Protein AF-A0A1V5RBS1-F1 (afdb_monomer_lite)

Sequence (62 aa):
MWTEYIADYRHVEYMAFPRLAALAESVWTPAERKDYGDFRGRLSTHLERLAILDVNYRKPTD

Radius of gyration: 12.88 Å; chains: 1; bounding box: 27×22×32 Å

pLDDT: mean 96.58, std 4.46, range [66.5, 98.56]

Foldseek 3Di:
DDCPPPDDDLSVLQVCPPVVVVVVCVVPPDPVPDDPVVVVVVSVVVVVVCVVVVRNYHDDDD

Structure (mmCIF, N/CA/C/O backbone):
data_AF-A0A1V5RBS1-F1
#
_entry.id   AF-A0A1V5RBS1-F1
#
loop_
_atom_site.group_PDB
_atom_site.id
_atom_site.type_symbol
_atom_site.label_atom_id
_atom_site.label_alt_id
_atom_site.label_comp_id
_atom_site.label_a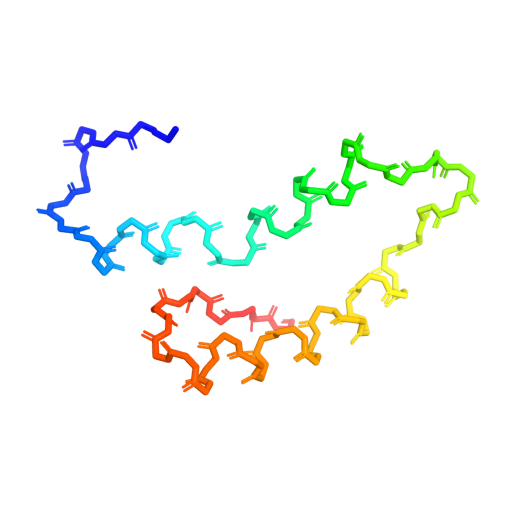sym_id
_atom_site.label_entity_id
_atom_site.label_seq_id
_atom_site.pdbx_PDB_ins_code
_atom_site.Cartn_x
_atom_site.Cartn_y
_atom_site.Cartn_z
_atom_site.occupancy
_atom_site.B_iso_or_equiv
_atom_site.auth_seq_id
_atom_site.auth_comp_id
_atom_site.auth_asym_id
_atom_site.auth_atom_id
_atom_site.pdbx_PDB_model_num
ATOM 1 N N . MET A 1 1 ? 5.518 10.480 -4.144 1.00 91.25 1 MET A N 1
ATOM 2 C CA . MET A 1 1 ? 6.441 9.350 -4.360 1.00 91.25 1 MET A CA 1
ATOM 3 C C . MET A 1 1 ? 7.654 9.929 -5.057 1.00 91.25 1 MET A C 1
ATOM 5 O O . MET A 1 1 ? 7.466 10.540 -6.095 1.00 91.25 1 MET A O 1
ATOM 9 N N . TRP A 1 2 ? 8.832 9.840 -4.450 1.00 96.75 2 TRP A N 1
ATOM 10 C CA . TRP A 1 2 ? 10.091 10.249 -5.078 1.00 96.75 2 TRP A CA 1
ATOM 11 C C . TRP A 1 2 ? 10.557 9.131 -6.017 1.00 96.75 2 TRP A C 1
ATOM 13 O O . TRP A 1 2 ? 10.404 7.961 -5.662 1.00 96.75 2 TRP A O 1
ATOM 23 N N . THR A 1 3 ? 11.026 9.471 -7.217 1.00 97.38 3 THR A N 1
ATOM 24 C CA . THR A 1 3 ? 11.263 8.511 -8.313 1.00 97.38 3 THR A CA 1
ATOM 25 C C . THR A 1 3 ? 12.695 8.520 -8.839 1.00 97.38 3 THR A C 1
ATOM 27 O O . THR A 1 3 ? 12.963 7.867 -9.839 1.00 97.38 3 THR A O 1
ATOM 30 N N . GLU A 1 4 ? 13.632 9.199 -8.172 1.00 98.12 4 GLU A N 1
ATOM 31 C CA . GLU A 1 4 ? 15.036 9.312 -8.598 1.00 98.12 4 GLU A CA 1
ATOM 32 C C . GLU A 1 4 ? 15.697 7.944 -8.853 1.00 98.12 4 GLU A C 1
ATOM 34 O O . GLU A 1 4 ? 16.558 7.833 -9.720 1.00 98.12 4 GLU A O 1
ATOM 39 N N . TYR A 1 5 ? 15.260 6.899 -8.139 1.00 97.06 5 TYR A N 1
ATOM 40 C CA . TYR A 1 5 ? 15.753 5.519 -8.269 1.00 97.06 5 TYR A CA 1
ATOM 41 C C . TYR A 1 5 ? 14.670 4.516 -8.701 1.00 97.06 5 TYR A C 1
ATOM 43 O O . TYR A 1 5 ? 14.827 3.310 -8.509 1.00 97.06 5 TYR A O 1
ATOM 51 N N . ILE A 1 6 ? 13.554 4.992 -9.261 1.00 97.56 6 ILE A N 1
ATOM 52 C CA . ILE A 1 6 ? 12.429 4.147 -9.676 1.00 97.56 6 ILE A CA 1
ATOM 53 C C . ILE A 1 6 ? 12.333 4.164 -11.203 1.00 97.56 6 ILE A C 1
ATOM 55 O O . ILE A 1 6 ? 11.844 5.122 -11.793 1.00 97.56 6 ILE A O 1
ATOM 59 N N . ALA A 1 7 ? 12.836 3.100 -11.831 1.00 96.25 7 ALA A N 1
ATOM 60 C CA . ALA A 1 7 ? 13.030 3.026 -13.279 1.00 96.25 7 ALA A CA 1
ATOM 61 C C . ALA A 1 7 ? 11.740 2.811 -14.094 1.00 96.25 7 ALA A C 1
ATOM 63 O O . ALA A 1 7 ? 11.689 3.195 -15.260 1.00 96.25 7 ALA A O 1
ATOM 64 N N . ASP A 1 8 ? 10.711 2.197 -13.508 1.00 97.56 8 ASP A N 1
ATOM 65 C CA . ASP A 1 8 ? 9.477 1.845 -14.210 1.00 97.56 8 ASP A CA 1
ATOM 66 C C . ASP A 1 8 ? 8.261 1.787 -13.270 1.00 97.56 8 ASP A C 1
ATOM 68 O O . ASP A 1 8 ? 8.375 1.875 -12.043 1.00 97.56 8 ASP A O 1
ATOM 72 N N . TYR A 1 9 ? 7.074 1.629 -13.861 1.00 96.81 9 TYR A N 1
ATOM 73 C CA . TYR A 1 9 ? 5.811 1.568 -13.126 1.00 96.81 9 TYR A CA 1
ATOM 74 C C . TYR A 1 9 ? 5.698 0.353 -12.198 1.00 96.81 9 TYR A C 1
ATOM 76 O O . TYR A 1 9 ? 5.139 0.491 -11.110 1.00 96.81 9 TYR A O 1
ATOM 84 N N . ARG A 1 10 ? 6.268 -0.809 -12.551 1.00 97.88 10 ARG A N 1
ATOM 85 C CA . ARG A 1 10 ? 6.229 -1.985 -11.665 1.00 97.88 10 ARG A CA 1
ATOM 86 C C . ARG A 1 10 ? 7.085 -1.752 -10.422 1.00 97.88 10 ARG A C 1
ATOM 88 O O . ARG A 1 10 ? 6.730 -2.207 -9.336 1.00 97.88 10 ARG A O 1
ATOM 95 N N . HIS A 1 11 ? 8.185 -1.015 -10.544 1.00 98.12 11 HIS A N 1
ATOM 96 C CA . HIS A 1 11 ? 8.991 -0.598 -9.404 1.00 98.12 11 HIS A CA 1
ATOM 97 C C . HIS A 1 11 ? 8.255 0.458 -8.554 1.00 98.12 11 HIS A C 1
ATOM 99 O O . HIS A 1 11 ? 8.314 0.392 -7.324 1.00 98.12 11 HIS A O 1
ATOM 105 N N . VAL A 1 12 ? 7.482 1.374 -9.160 1.00 98.12 12 VAL A N 1
ATOM 106 C CA . VAL A 1 12 ? 6.602 2.292 -8.403 1.00 98.12 12 VAL A CA 1
ATOM 107 C C . VAL A 1 12 ? 5.607 1.505 -7.548 1.00 98.12 12 VAL A C 1
ATOM 109 O O . VAL A 1 12 ? 5.486 1.785 -6.356 1.00 98.12 12 VAL A O 1
ATOM 112 N N . GLU A 1 13 ? 4.920 0.518 -8.125 1.00 98.31 13 GLU A N 1
ATOM 113 C CA . GLU A 1 13 ? 3.956 -0.328 -7.408 1.00 98.31 13 GLU A CA 1
ATOM 114 C C . GLU A 1 13 ? 4.594 -1.032 -6.208 1.00 98.31 13 GLU A C 1
ATOM 116 O O . GLU A 1 13 ? 4.032 -1.007 -5.109 1.00 98.31 13 GLU A O 1
ATOM 121 N N . TYR A 1 14 ? 5.804 -1.563 -6.393 1.00 98.06 14 TYR A N 1
ATOM 122 C CA . TYR A 1 14 ? 6.556 -2.257 -5.347 1.00 98.06 14 TYR A CA 1
ATOM 123 C C . TYR A 1 14 ? 6.930 -1.346 -4.185 1.00 98.06 14 TYR A C 1
ATOM 125 O O . TYR A 1 14 ? 6.873 -1.743 -3.020 1.00 98.06 14 TYR A O 1
ATOM 133 N N . MET A 1 15 ? 7.280 -0.098 -4.490 1.00 98.06 15 MET A N 1
ATOM 134 C CA . MET A 1 15 ? 7.626 0.900 -3.482 1.00 98.06 15 MET A CA 1
ATOM 135 C C . MET A 1 15 ? 6.387 1.516 -2.817 1.00 98.06 15 MET A C 1
ATOM 137 O O . MET A 1 15 ? 6.454 1.951 -1.662 1.00 98.06 15 MET A O 1
ATOM 141 N N . ALA A 1 16 ? 5.257 1.571 -3.526 1.00 98.00 16 ALA A N 1
ATOM 142 C CA . ALA A 1 16 ? 4.019 2.173 -3.048 1.00 98.00 16 ALA A CA 1
ATOM 143 C C . ALA A 1 16 ? 3.186 1.212 -2.191 1.00 98.00 16 ALA A C 1
ATOM 145 O O . ALA A 1 16 ? 2.687 1.615 -1.139 1.00 98.00 16 ALA A O 1
ATOM 146 N N . PHE A 1 17 ? 3.041 -0.049 -2.592 1.00 98.19 17 PHE A N 1
ATOM 147 C CA . PHE A 1 17 ? 2.184 -1.016 -1.910 1.00 98.19 17 PHE A CA 1
ATOM 148 C C . PHE A 1 17 ? 3.003 -2.033 -1.107 1.00 98.19 17 PHE A C 1
ATOM 150 O O . PHE A 1 17 ? 4.024 -2.522 -1.590 1.00 98.19 17 PHE A O 1
ATOM 157 N N . PRO A 1 18 ? 2.573 -2.377 0.125 1.00 97.56 18 PRO A N 1
ATOM 158 C CA . PRO A 1 18 ? 1.269 -2.086 0.744 1.00 97.56 18 PRO A CA 1
ATOM 159 C C . PRO A 1 18 ? 1.193 -0.785 1.556 1.00 97.56 18 PRO A C 1
ATOM 161 O O . PRO A 1 18 ? 0.122 -0.428 2.041 1.00 97.56 18 PRO A O 1
ATOM 164 N N . ARG A 1 19 ? 2.302 -0.061 1.736 1.00 97.38 19 ARG A N 1
ATOM 165 C CA . ARG A 1 19 ? 2.359 1.116 2.626 1.00 97.38 19 ARG A CA 1
ATOM 166 C C . ARG A 1 19 ? 1.367 2.228 2.262 1.00 97.38 19 ARG A C 1
ATOM 168 O O . ARG A 1 19 ? 0.926 2.951 3.149 1.00 97.38 19 ARG A O 1
ATOM 175 N N . LEU A 1 20 ? 0.969 2.341 0.995 1.00 98.12 20 LEU A N 1
ATOM 176 C CA . LEU A 1 20 ? -0.069 3.275 0.564 1.00 98.12 20 LEU A CA 1
ATOM 177 C C . LEU A 1 20 ? -1.434 2.968 1.204 1.00 98.12 20 LEU A C 1
ATOM 179 O O . LEU A 1 20 ? -2.152 3.901 1.550 1.00 98.12 20 LEU A O 1
ATOM 183 N N . ALA A 1 21 ? -1.764 1.694 1.446 1.00 97.88 21 ALA A N 1
ATOM 184 C CA . ALA A 1 21 ? -2.981 1.316 2.168 1.00 97.88 21 ALA A CA 1
ATOM 185 C C . ALA A 1 21 ? -2.927 1.764 3.641 1.00 97.88 21 ALA A C 1
ATOM 187 O O . ALA A 1 21 ? -3.905 2.292 4.164 1.00 97.88 21 ALA A O 1
ATOM 188 N N . ALA A 1 22 ? -1.764 1.635 4.289 1.00 97.44 22 ALA A N 1
ATOM 189 C CA . ALA A 1 22 ? -1.557 2.134 5.652 1.00 97.44 22 ALA A CA 1
ATOM 190 C C . ALA A 1 22 ? -1.631 3.670 5.725 1.00 97.44 22 ALA A C 1
ATOM 192 O O . ALA A 1 22 ? -2.178 4.228 6.679 1.00 97.44 22 ALA A O 1
ATOM 193 N N . LEU A 1 23 ? -1.112 4.365 4.706 1.00 98.19 23 LEU A N 1
ATOM 194 C CA . LEU A 1 23 ? -1.238 5.816 4.586 1.00 98.19 23 LEU A CA 1
ATOM 195 C C . LEU A 1 23 ? -2.705 6.233 4.435 1.00 98.19 23 LEU A C 1
ATOM 197 O O . LEU A 1 23 ? -3.144 7.134 5.144 1.00 98.19 23 LEU A O 1
ATOM 201 N N . ALA A 1 24 ? -3.459 5.560 3.561 1.00 98.19 24 ALA A N 1
ATOM 202 C CA . ALA A 1 24 ? -4.881 5.820 3.349 1.00 98.19 24 ALA A CA 1
ATOM 203 C C . ALA A 1 24 ? -5.692 5.639 4.645 1.00 98.19 24 ALA A C 1
ATOM 205 O O . ALA A 1 24 ? -6.461 6.524 5.012 1.00 98.19 24 ALA A O 1
ATOM 206 N N . GLU A 1 25 ? -5.455 4.557 5.392 1.00 98.06 25 GLU A N 1
ATOM 207 C CA . GLU A 1 25 ? -6.056 4.360 6.719 1.00 98.06 25 GLU A CA 1
ATOM 208 C C . GLU A 1 25 ? -5.676 5.485 7.690 1.00 98.06 25 GLU A C 1
ATOM 210 O O . GLU A 1 25 ? -6.515 6.006 8.427 1.00 98.06 25 GLU A O 1
ATOM 215 N N . SER A 1 26 ? -4.409 5.897 7.678 1.00 97.31 26 SER A N 1
ATOM 216 C CA . SER A 1 26 ? -3.910 6.924 8.590 1.00 97.31 26 SER A CA 1
ATOM 217 C C . SER A 1 26 ? -4.592 8.276 8.389 1.00 97.31 26 SER A C 1
ATOM 219 O O . SER A 1 26 ? -4.801 8.982 9.377 1.00 97.31 26 SER A O 1
ATOM 221 N N . VAL A 1 27 ? -4.944 8.624 7.150 1.00 98.06 27 VAL A N 1
ATOM 222 C CA . VAL A 1 27 ? -5.569 9.915 6.822 1.00 98.06 27 VAL A CA 1
ATOM 223 C C . VAL A 1 27 ? -7.098 9.874 6.799 1.00 98.06 27 VAL A C 1
ATOM 225 O O . VAL A 1 27 ? -7.719 10.928 6.875 1.00 98.06 27 VAL A O 1
ATOM 228 N N . TRP A 1 28 ? -7.708 8.690 6.700 1.00 98.00 28 TRP A N 1
ATOM 229 C CA . TRP A 1 28 ? -9.164 8.538 6.618 1.00 98.00 28 TRP A CA 1
ATOM 230 C C . TRP A 1 28 ? -9.810 8.133 7.948 1.00 98.00 28 TRP A C 1
ATOM 232 O O . TRP A 1 28 ? -10.884 8.619 8.300 1.00 98.00 28 TRP A O 1
ATOM 242 N N . THR A 1 29 ? -9.178 7.226 8.694 1.00 97.38 29 THR A N 1
ATOM 243 C CA . THR A 1 29 ? -9.779 6.613 9.884 1.00 97.38 29 THR A CA 1
ATOM 244 C C . THR A 1 29 ? -9.520 7.478 11.128 1.00 97.38 29 THR A C 1
ATOM 246 O O . THR A 1 29 ? -8.375 7.882 11.351 1.00 97.38 29 THR A O 1
ATOM 249 N N . PRO A 1 30 ? -10.534 7.754 11.974 1.00 97.81 30 PRO A N 1
ATOM 250 C CA . PRO A 1 30 ? -10.337 8.413 13.270 1.00 97.81 30 PRO A CA 1
ATOM 251 C C . PRO A 1 30 ? -9.392 7.626 14.183 1.00 97.81 30 PRO A C 1
ATOM 253 O O . PRO A 1 30 ? -9.355 6.396 14.124 1.00 97.81 30 PRO A O 1
ATOM 256 N N . ALA A 1 31 ? -8.634 8.318 15.036 1.00 96.44 31 ALA A N 1
ATOM 257 C CA . ALA A 1 31 ? -7.590 7.701 15.858 1.00 96.44 31 ALA A CA 1
ATOM 258 C C . ALA A 1 31 ? -8.133 6.614 16.799 1.00 96.44 31 ALA A C 1
ATOM 260 O O . ALA A 1 31 ? -7.509 5.570 16.951 1.00 96.44 31 ALA A O 1
ATOM 261 N N . GLU A 1 32 ? -9.329 6.815 17.349 1.00 97.31 32 GLU A N 1
ATOM 262 C CA . GLU A 1 32 ? -10.000 5.909 18.289 1.00 97.31 32 GLU A CA 1
ATOM 263 C C . GLU A 1 32 ? -10.413 4.582 17.639 1.00 97.31 32 GLU A C 1
ATOM 265 O O . GLU A 1 32 ? -10.736 3.620 18.330 1.00 97.31 32 GLU A O 1
ATOM 270 N N . ARG A 1 33 ? -10.434 4.533 16.303 1.00 96.75 33 ARG A N 1
ATOM 271 C CA . ARG A 1 33 ? -10.811 3.356 15.513 1.00 96.75 33 ARG A CA 1
ATOM 272 C C . ARG A 1 33 ? -9.612 2.680 14.851 1.00 96.75 33 ARG A C 1
ATOM 274 O O . ARG A 1 33 ? -9.810 1.719 14.113 1.00 96.75 33 ARG A O 1
ATOM 281 N N . LYS A 1 34 ? -8.391 3.183 15.061 1.00 96.69 34 LYS A N 1
ATOM 282 C CA . LYS A 1 34 ? -7.175 2.575 14.514 1.00 96.69 34 LYS A CA 1
ATOM 283 C C . LYS A 1 34 ? -6.706 1.459 15.434 1.00 96.69 34 LYS A C 1
ATOM 285 O O . LYS A 1 34 ? -6.261 1.716 16.546 1.00 96.69 34 LYS A O 1
ATOM 290 N N . ASP A 1 35 ? -6.742 0.239 14.920 1.00 97.88 35 ASP A N 1
ATOM 291 C CA . ASP A 1 35 ? -6.145 -0.929 15.554 1.00 97.88 35 ASP A CA 1
ATOM 292 C C . ASP A 1 35 ? -5.219 -1.630 14.555 1.00 97.88 35 ASP A C 1
ATOM 294 O O . ASP A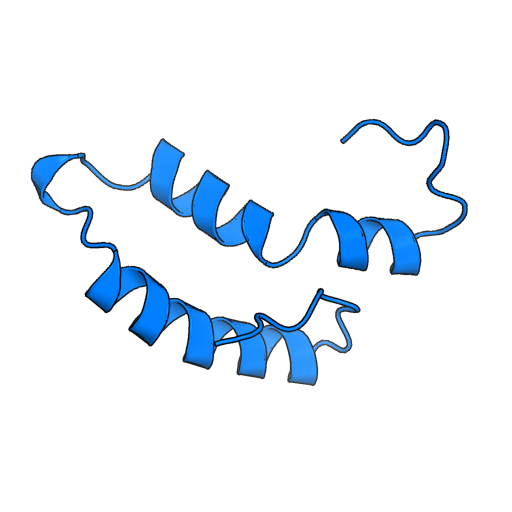 1 35 ? -5.597 -1.906 13.415 1.00 97.88 35 ASP A O 1
ATOM 298 N N . TYR A 1 36 ? -3.974 -1.883 14.963 1.00 95.44 36 TYR A N 1
ATOM 299 C CA . TYR A 1 36 ? -2.971 -2.460 14.065 1.00 95.44 36 TYR A CA 1
ATOM 300 C C . TYR A 1 3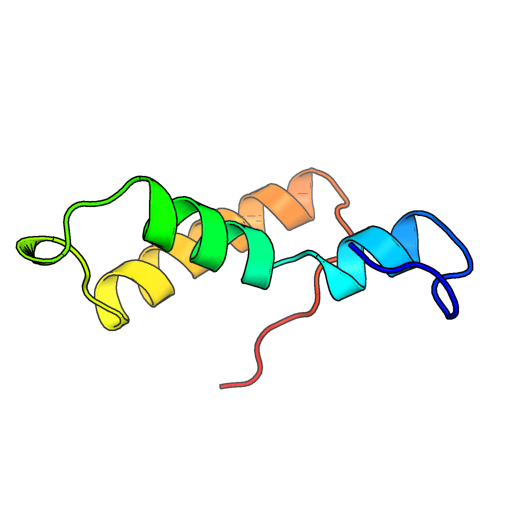6 ? -3.258 -3.930 13.728 1.00 95.44 36 TYR A C 1
ATOM 302 O O . TYR A 1 36 ? -2.958 -4.369 12.616 1.00 95.44 36 TYR A O 1
ATOM 310 N N . GLY A 1 37 ? -3.837 -4.693 14.660 1.00 96.62 37 GLY A N 1
ATOM 311 C CA . GLY A 1 37 ? -4.200 -6.092 14.443 1.00 96.62 37 GLY A CA 1
ATOM 312 C C . GLY A 1 37 ? -5.339 -6.224 13.435 1.00 96.62 37 GLY A C 1
ATOM 313 O O . GLY A 1 37 ? -5.218 -6.973 12.464 1.00 96.62 37 GLY A O 1
ATOM 314 N N . ASP A 1 38 ? -6.393 -5.430 13.611 1.00 97.00 38 ASP A N 1
ATOM 315 C CA . ASP A 1 38 ? -7.507 -5.306 12.671 1.00 97.00 38 ASP A CA 1
ATOM 316 C C . ASP A 1 38 ? -7.030 -4.828 11.293 1.00 97.00 38 ASP A C 1
ATOM 318 O O . ASP A 1 38 ? -7.375 -5.427 10.270 1.00 97.00 38 ASP A O 1
ATOM 322 N N . PHE A 1 39 ? -6.159 -3.812 11.247 1.00 97.38 39 PHE A N 1
ATOM 323 C CA . PHE A 1 39 ? -5.547 -3.362 9.998 1.00 97.38 39 PHE A CA 1
ATOM 324 C C . PHE A 1 39 ? -4.771 -4.485 9.306 1.00 97.38 39 PHE A C 1
ATOM 326 O O . PHE A 1 39 ? -4.956 -4.689 8.109 1.00 97.38 39 PHE A O 1
ATOM 333 N N . ARG A 1 40 ? -3.928 -5.242 10.027 1.00 95.81 40 ARG A N 1
ATOM 334 C CA . ARG A 1 40 ? -3.195 -6.386 9.452 1.00 95.81 40 ARG A CA 1
ATOM 335 C C . ARG A 1 40 ? -4.146 -7.451 8.906 1.00 95.81 40 ARG A C 1
ATOM 337 O O . ARG A 1 40 ? -3.903 -7.958 7.810 1.00 95.81 40 ARG A O 1
ATOM 344 N N . GLY A 1 41 ? -5.237 -7.738 9.617 1.00 96.31 41 GLY A N 1
ATOM 345 C CA . GLY A 1 41 ? -6.291 -8.641 9.153 1.00 96.31 41 GLY A CA 1
ATOM 346 C C . GLY A 1 41 ? -6.924 -8.167 7.841 1.00 96.31 41 GLY A C 1
ATOM 347 O O . GLY A 1 41 ? -6.931 -8.901 6.854 1.00 96.31 41 GLY A O 1
ATOM 348 N N . ARG A 1 42 ? -7.377 -6.908 7.782 1.00 97.19 42 ARG A N 1
ATOM 349 C CA . ARG A 1 42 ? -7.959 -6.310 6.564 1.00 97.19 42 ARG A CA 1
ATOM 350 C C . ARG A 1 42 ? -6.953 -6.177 5.424 1.00 97.19 42 ARG A C 1
ATOM 352 O O . ARG A 1 42 ? -7.321 -6.316 4.255 1.00 97.19 42 ARG A O 1
ATOM 359 N N . LEU A 1 43 ? -5.688 -5.915 5.749 1.00 97.44 43 LEU A N 1
ATOM 360 C CA . LEU A 1 43 ? -4.614 -5.797 4.775 1.00 97.44 43 LEU A CA 1
ATOM 361 C C . LEU A 1 43 ? -4.398 -7.119 4.039 1.00 97.44 43 LEU A C 1
ATOM 363 O O . LEU A 1 43 ? -4.226 -7.080 2.828 1.00 97.44 43 LEU A O 1
ATOM 367 N N . SER A 1 44 ? -4.467 -8.267 4.721 1.00 96.50 44 SER A N 1
ATOM 368 C CA . SER A 1 44 ? -4.345 -9.586 4.082 1.00 96.50 44 SER A CA 1
ATOM 369 C C . SER A 1 44 ? -5.335 -9.752 2.918 1.00 96.50 44 SER A C 1
ATOM 371 O O . SER A 1 44 ? -4.922 -9.972 1.780 1.00 96.50 44 SER A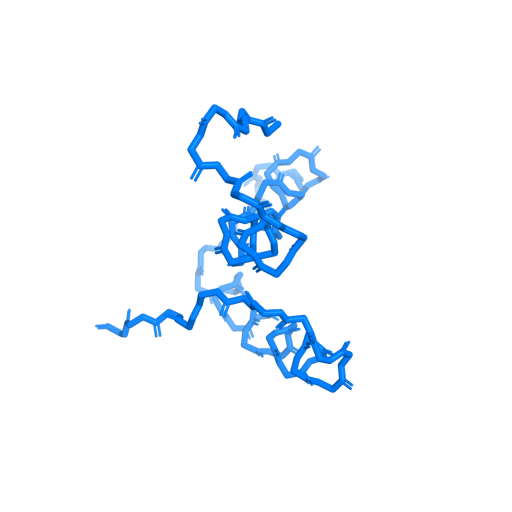 O 1
ATOM 373 N N . THR A 1 45 ? -6.623 -9.483 3.151 1.00 97.56 45 THR A N 1
ATOM 374 C CA . THR A 1 45 ? -7.649 -9.498 2.093 1.00 97.56 45 THR A CA 1
ATOM 375 C C . THR A 1 45 ? -7.406 -8.437 1.015 1.00 97.56 45 THR A C 1
ATOM 377 O O . THR A 1 45 ? -7.695 -8.648 -0.163 1.00 97.56 45 THR A O 1
ATOM 380 N N . HIS A 1 46 ? -6.883 -7.263 1.376 1.00 97.88 46 HIS A N 1
ATOM 381 C CA . HIS A 1 46 ? -6.544 -6.247 0.381 1.00 97.88 46 HIS A CA 1
ATOM 382 C C . HIS A 1 46 ? -5.391 -6.693 -0.532 1.00 97.88 46 HIS A C 1
ATOM 384 O O . HIS A 1 46 ? -5.449 -6.445 -1.734 1.00 97.88 46 HIS A O 1
ATOM 390 N N . LEU A 1 47 ? -4.390 -7.398 0.004 1.00 98.12 47 LEU A N 1
ATOM 391 C CA . LEU A 1 47 ? -3.285 -7.951 -0.780 1.00 98.12 47 LEU A CA 1
ATOM 392 C C . LEU A 1 47 ? -3.767 -8.992 -1.797 1.00 98.12 47 LEU A C 1
ATOM 394 O O . LEU A 1 47 ? -3.288 -8.985 -2.926 1.00 98.12 47 LEU A O 1
ATOM 398 N N . GLU A 1 48 ? -4.753 -9.824 -1.451 1.00 98.06 48 GLU A N 1
ATOM 399 C CA . GLU A 1 48 ? -5.378 -10.753 -2.408 1.00 98.06 48 GLU A CA 1
ATOM 400 C C . GLU A 1 48 ? -5.999 -10.007 -3.598 1.00 98.06 48 GLU A C 1
ATOM 402 O O . GLU A 1 48 ? -5.814 -10.392 -4.752 1.00 98.06 48 GLU A O 1
ATOM 407 N N . ARG A 1 49 ? -6.683 -8.885 -3.340 1.00 98.31 49 ARG A N 1
ATOM 408 C CA . ARG A 1 49 ? -7.250 -8.036 -4.401 1.00 98.31 49 ARG A CA 1
ATOM 409 C C . ARG A 1 49 ? -6.160 -7.412 -5.268 1.00 98.31 49 ARG A C 1
ATOM 411 O O . ARG A 1 49 ? -6.299 -7.396 -6.485 1.00 98.31 49 ARG A O 1
ATOM 418 N N . LEU A 1 50 ? -5.082 -6.919 -4.658 1.00 98.25 50 LEU A N 1
ATOM 419 C CA . LEU A 1 50 ? -3.937 -6.377 -5.395 1.00 98.25 50 LEU A CA 1
ATOM 420 C C . LEU A 1 50 ? -3.274 -7.447 -6.272 1.00 98.25 50 LEU A C 1
ATOM 422 O O . LEU A 1 50 ? -2.895 -7.145 -7.400 1.00 98.25 50 LEU A O 1
ATOM 426 N N . ALA A 1 51 ? -3.195 -8.692 -5.794 1.00 98.12 51 ALA A N 1
ATOM 427 C CA . ALA A 1 51 ? -2.672 -9.812 -6.570 1.00 98.12 51 ALA A CA 1
ATOM 428 C C . ALA A 1 51 ? -3.557 -10.140 -7.784 1.00 98.12 51 ALA A C 1
ATOM 430 O O . ALA A 1 51 ? -3.035 -10.345 -8.875 1.00 98.12 51 ALA A O 1
ATOM 431 N N . ILE A 1 52 ? -4.887 -10.133 -7.624 1.00 98.56 52 ILE A N 1
ATOM 432 C CA . ILE A 1 52 ? -5.839 -10.325 -8.738 1.00 98.56 52 ILE A CA 1
ATOM 433 C C . ILE A 1 52 ? -5.689 -9.223 -9.800 1.00 98.56 52 ILE A C 1
ATOM 435 O O . ILE A 1 52 ? -5.860 -9.484 -10.988 1.00 98.56 52 ILE A O 1
ATOM 439 N N . LEU A 1 53 ? -5.359 -8.002 -9.378 1.00 98.19 53 LEU A N 1
ATOM 440 C CA . LEU A 1 53 ? -5.147 -6.849 -10.257 1.00 98.19 53 LEU A CA 1
ATOM 441 C C . LEU A 1 53 ? -3.731 -6.782 -10.870 1.00 98.19 53 LEU A C 1
ATOM 443 O O . LEU A 1 53 ? -3.427 -5.799 -11.536 1.00 98.19 53 LEU A O 1
ATOM 447 N N . ASP A 1 54 ? -2.877 -7.789 -10.645 1.00 98.19 54 ASP A N 1
ATOM 448 C CA . A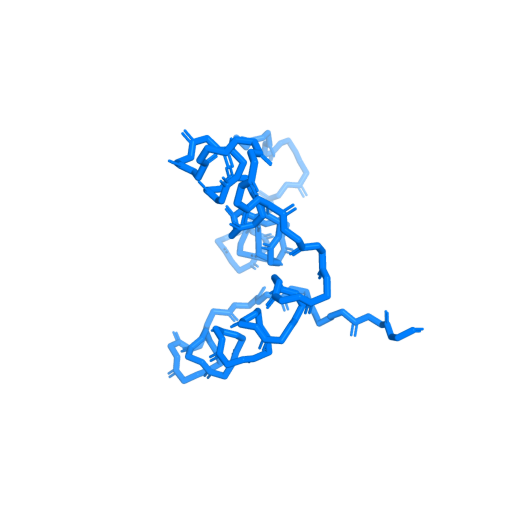SP A 1 54 ? -1.459 -7.823 -11.060 1.00 98.19 54 ASP A CA 1
ATOM 449 C C . ASP A 1 54 ? -0.621 -6.619 -10.570 1.00 98.19 54 ASP A C 1
ATOM 451 O O . ASP A 1 54 ? 0.357 -6.209 -11.196 1.00 98.19 54 ASP A O 1
ATOM 455 N N . VAL A 1 55 ? -0.962 -6.048 -9.410 1.00 98.44 55 VAL A N 1
ATOM 456 C CA . VAL A 1 55 ? -0.159 -4.973 -8.808 1.00 98.44 55 VAL A CA 1
ATOM 457 C C . VAL A 1 55 ? 1.110 -5.573 -8.208 1.00 98.44 55 VAL A C 1
ATOM 459 O O . VAL A 1 55 ? 1.041 -6.453 -7.348 1.00 98.44 55 VAL A O 1
ATOM 462 N N . ASN A 1 56 ? 2.285 -5.074 -8.597 1.00 98.25 56 ASN A N 1
ATOM 463 C CA . ASN A 1 56 ? 3.570 -5.562 -8.090 1.00 98.25 56 ASN A CA 1
ATOM 464 C C . ASN A 1 56 ? 3.880 -5.052 -6.668 1.00 98.25 56 ASN A C 1
ATOM 466 O O . ASN A 1 56 ? 4.833 -4.313 -6.478 1.00 98.25 56 ASN A O 1
ATOM 470 N N . TYR A 1 57 ? 3.089 -5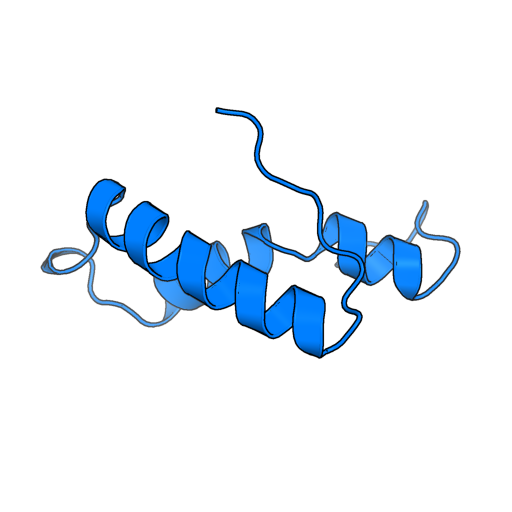.404 -5.654 1.00 98.06 57 TYR A N 1
ATOM 471 C CA . TYR A 1 57 ? 3.315 -4.958 -4.271 1.00 98.06 57 TYR A CA 1
ATOM 472 C C . TYR A 1 57 ? 4.420 -5.755 -3.554 1.00 98.06 57 TYR A C 1
ATOM 474 O O . TYR A 1 57 ? 4.623 -6.948 -3.796 1.00 98.06 57 TYR A O 1
ATOM 482 N N . ARG A 1 58 ? 5.094 -5.135 -2.576 1.00 97.56 58 ARG A N 1
ATOM 483 C CA . ARG A 1 58 ? 6.017 -5.856 -1.685 1.00 97.56 58 ARG A CA 1
ATOM 484 C C . ARG A 1 58 ? 5.239 -6.761 -0.724 1.00 97.56 58 ARG A C 1
ATOM 486 O O . ARG A 1 58 ? 4.473 -6.280 0.106 1.00 97.56 58 ARG A O 1
ATOM 493 N N . LYS A 1 59 ? 5.496 -8.068 -0.751 1.00 94.94 59 LYS A N 1
ATOM 494 C CA . LYS A 1 59 ? 4.902 -9.015 0.210 1.00 94.94 59 LYS A CA 1
ATOM 495 C C . LYS A 1 59 ? 5.429 -8.746 1.635 1.00 94.94 59 LYS A C 1
ATOM 497 O O . LYS A 1 59 ? 6.650 -8.667 1.803 1.00 94.94 59 LYS A O 1
ATOM 502 N N . PRO A 1 60 ? 4.555 -8.576 2.649 1.00 89.81 60 PRO A N 1
ATOM 503 C CA . PRO A 1 60 ? 4.986 -8.482 4.042 1.00 89.81 60 PRO A CA 1
ATOM 504 C C . PRO A 1 60 ? 5.690 -9.768 4.487 1.00 89.81 60 PRO A C 1
ATOM 506 O O . PRO A 1 60 ? 5.277 -10.859 4.106 1.00 89.81 60 PRO A O 1
ATOM 509 N N . THR A 1 61 ? 6.747 -9.629 5.281 1.00 83.75 61 THR A N 1
ATOM 510 C CA . THR A 1 61 ? 7.367 -10.731 6.028 1.00 83.75 61 THR A CA 1
ATOM 511 C C . THR A 1 61 ? 6.797 -10.715 7.441 1.00 83.75 61 THR A C 1
ATOM 513 O O . THR A 1 61 ? 6.702 -9.627 8.016 1.00 83.75 61 THR A O 1
ATOM 516 N N . ASP A 1 62 ? 6.394 -11.876 7.956 1.00 66.50 62 ASP A N 1
ATOM 517 C CA . ASP A 1 62 ? 5.899 -12.029 9.331 1.00 66.50 62 ASP A CA 1
ATOM 518 C C . ASP A 1 62 ? 6.976 -11.778 10.393 1.00 66.50 62 ASP A C 1
ATOM 520 O O . ASP A 1 62 ? 8.167 -12.068 10.119 1.00 66.50 62 ASP A O 1
#

Secondary structure (DSSP, 8-state):
---TT--SHHHHHHHHTTHHHHHHHHHHS-GGG--HHHHHHHHHHHHHHHHHTT--PPPPP-